Protein AF-A0A7H0Y2W4-F1 (afdb_monomer_lite)

Foldseek 3Di:
DDDDDPVNVVVVVVVLVVLVVVLVVLVVVVVVVPDQDECPPPSNVSNVVSCVSCVVVPHDDPPPPDHHDDPDD

Organism: NCBI:txid59893

Sequence (73 aa):
MAKKSDFEKGYLEGQLDSAESELYMLWRIKEQLGKELHEDDAIIVRIRETEDFLRKNGRDVDALDYDIVYDED

pLDDT: mean 83.91, std 14.74, range [46.25, 96.56]

Structure (mmCIF, N/CA/C/O backbone):
data_AF-A0A7H0Y2W4-F1
#
_entry.id   AF-A0A7H0Y2W4-F1
#
loop_
_atom_site.group_PDB
_atom_site.id
_atom_site.type_symbol
_atom_site.label_atom_id
_atom_site.label_alt_id
_atom_site.label_comp_id
_atom_site.label_asym_id
_atom_site.label_entity_id
_atom_site.label_seq_id
_atom_site.pdbx_PDB_ins_code
_atom_site.Cartn_x
_atom_site.Cartn_y
_atom_site.Cartn_z
_atom_site.occupancy
_atom_site.B_iso_or_equiv
_atom_site.auth_seq_id
_atom_site.auth_comp_id
_atom_site.auth_asym_id
_atom_site.auth_atom_id
_atom_site.pdbx_PDB_model_num
ATOM 1 N N . MET A 1 1 ? -25.819 -5.684 13.894 1.00 46.25 1 MET A N 1
ATOM 2 C CA . MET A 1 1 ? -24.490 -5.126 13.565 1.00 46.25 1 MET A CA 1
ATOM 3 C C . MET A 1 1 ? -23.617 -5.262 14.800 1.00 46.25 1 MET A C 1
ATOM 5 O O . MET A 1 1 ? -23.966 -4.692 15.827 1.00 46.25 1 MET A O 1
ATOM 9 N N . ALA A 1 2 ? -22.575 -6.094 14.756 1.00 5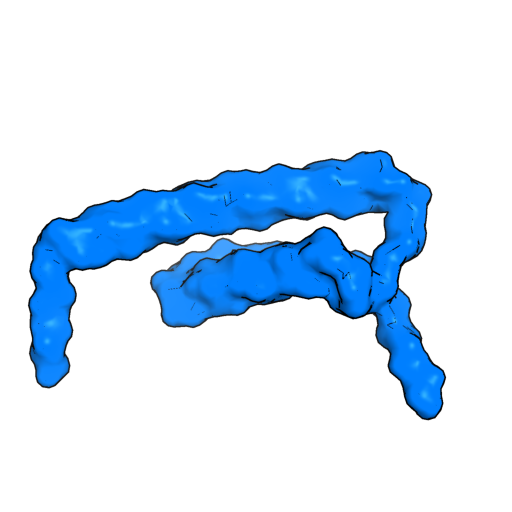1.44 2 ALA A N 1
ATOM 10 C CA . ALA A 1 2 ? -21.665 -6.254 15.889 1.00 51.44 2 ALA A CA 1
ATOM 11 C C . ALA A 1 2 ? -20.804 -4.989 16.023 1.00 51.44 2 ALA A C 1
ATOM 13 O O . ALA A 1 2 ? -20.219 -4.522 15.046 1.00 51.44 2 ALA A O 1
ATOM 14 N N . LYS A 1 3 ? -20.777 -4.399 17.218 1.00 61.53 3 LYS A N 1
ATOM 15 C CA . LYS A 1 3 ? -19.940 -3.239 17.527 1.00 61.53 3 LYS A CA 1
ATOM 16 C C . LYS A 1 3 ? -18.499 -3.750 17.631 1.00 61.53 3 LYS A C 1
ATOM 18 O O . LYS A 1 3 ? -18.225 -4.521 18.545 1.00 61.53 3 LYS A O 1
ATOM 23 N N . LYS A 1 4 ? -17.617 -3.367 16.696 1.00 70.31 4 LYS A N 1
ATOM 24 C CA . LYS A 1 4 ? -16.177 -3.678 16.786 1.00 70.31 4 LYS A CA 1
ATOM 25 C C . LYS A 1 4 ? -15.661 -3.239 18.157 1.00 70.31 4 LYS A C 1
ATOM 27 O O . LYS A 1 4 ? -15.962 -2.120 18.593 1.00 70.31 4 LYS A O 1
ATOM 32 N N . SER A 1 5 ? -14.937 -4.123 18.828 1.00 81.88 5 SER A N 1
ATOM 33 C CA . SER A 1 5 ? -14.268 -3.826 20.092 1.00 81.88 5 SER A CA 1
ATOM 34 C C . SER A 1 5 ? -13.253 -2.696 19.900 1.00 81.88 5 SER A C 1
ATOM 36 O O . SER A 1 5 ? -12.740 -2.483 18.801 1.00 81.88 5 SER A O 1
ATOM 38 N N . ASP A 1 6 ? -12.949 -1.948 20.959 1.00 80.81 6 ASP A N 1
ATOM 39 C CA . ASP A 1 6 ? -11.984 -0.844 20.863 1.00 80.81 6 ASP A CA 1
ATOM 40 C C . ASP A 1 6 ? -10.568 -1.341 20.517 1.00 80.81 6 ASP A C 1
ATOM 42 O O . ASP A 1 6 ? -9.816 -0.634 19.851 1.00 80.81 6 ASP A O 1
ATOM 46 N N . PHE A 1 7 ? -10.250 -2.596 20.857 1.00 81.12 7 PHE A N 1
ATOM 47 C CA . PHE A 1 7 ? -9.036 -3.275 20.405 1.00 81.12 7 PHE A CA 1
ATOM 48 C C . PHE A 1 7 ? -9.006 -3.456 18.881 1.00 81.12 7 PHE A C 1
ATOM 50 O O . PHE A 1 7 ? -8.024 -3.099 18.240 1.00 81.12 7 PHE A O 1
ATOM 57 N N . GLU A 1 8 ? -10.090 -3.958 18.281 1.00 85.00 8 GLU A N 1
ATOM 58 C CA . GLU A 1 8 ? -10.179 -4.144 16.825 1.00 85.00 8 GLU A CA 1
ATOM 59 C C . GLU A 1 8 ? -10.121 -2.817 16.068 1.00 85.00 8 GLU A C 1
ATOM 61 O O . GLU A 1 8 ? -9.594 -2.768 14.959 1.00 85.00 8 GLU A O 1
ATOM 66 N N . LYS A 1 9 ? -10.647 -1.737 16.658 1.00 83.50 9 LYS A N 1
ATOM 67 C CA . LYS A 1 9 ? -10.514 -0.394 16.083 1.00 83.50 9 LYS A CA 1
ATOM 68 C C . LYS A 1 9 ? -9.066 0.079 16.111 1.00 83.50 9 LYS A C 1
ATOM 70 O O . LYS A 1 9 ? -8.576 0.521 15.083 1.00 83.50 9 LYS A O 1
ATOM 75 N N . GLY A 1 10 ? -8.386 -0.042 17.254 1.00 87.19 10 GLY A N 1
ATOM 76 C CA . GLY A 1 10 ? -6.980 0.352 17.370 1.00 87.19 10 GLY A CA 1
ATOM 77 C C . GLY A 1 10 ? -6.063 -0.471 16.464 1.00 87.19 10 GLY A C 1
ATOM 78 O O . GLY A 1 10 ? -5.151 0.072 15.851 1.00 87.19 10 GLY A O 1
ATOM 79 N N . TYR A 1 11 ? -6.338 -1.769 16.327 1.00 91.44 11 TYR A N 1
ATOM 80 C CA . TYR A 1 11 ? -5.609 -2.636 15.406 1.00 91.44 11 TYR A CA 1
ATOM 81 C C . TYR A 1 11 ? -5.817 -2.226 13.945 1.00 91.44 11 TYR A C 1
ATOM 83 O O . TYR A 1 11 ? -4.844 -2.121 13.204 1.00 91.44 11 TYR A O 1
ATOM 91 N N . LEU A 1 12 ? -7.066 -1.957 13.545 1.00 92.62 12 LEU A N 1
ATOM 92 C CA . LEU A 1 12 ? -7.367 -1.482 12.196 1.00 92.62 12 LEU A CA 1
ATOM 93 C C . LEU A 1 12 ? -6.677 -0.146 11.909 1.00 92.62 12 LEU A C 1
ATOM 95 O O . LEU A 1 12 ? -6.084 -0.008 10.849 1.00 92.62 12 LEU A O 1
ATOM 99 N N . GLU A 1 13 ? -6.697 0.797 12.851 1.00 94.12 13 GLU A N 1
ATOM 100 C CA . GLU A 1 13 ? -6.033 2.093 12.672 1.00 94.12 13 GLU A CA 1
ATOM 101 C C . GLU A 1 13 ? -4.532 1.922 12.410 1.00 94.12 13 GLU A C 1
ATOM 103 O O . GLU A 1 13 ? -4.014 2.454 11.435 1.00 94.12 13 GLU A O 1
ATOM 108 N N . GLY A 1 14 ? -3.852 1.069 13.185 1.00 95.38 14 GLY A N 1
ATOM 109 C CA . GLY A 1 14 ? -2.436 0.777 12.948 1.00 95.38 14 GLY A CA 1
ATOM 110 C C . GLY A 1 14 ? -2.161 0.121 11.587 1.00 95.38 14 GLY A C 1
ATOM 111 O O . GLY A 1 14 ? -1.111 0.356 10.990 1.00 95.38 14 GLY A O 1
ATOM 112 N N . GLN A 1 15 ? -3.096 -0.681 11.067 1.00 96.19 15 GLN A N 1
ATOM 113 C CA . GLN A 1 15 ? -2.991 -1.226 9.710 1.00 96.19 15 GLN A CA 1
ATOM 114 C C . GLN A 1 15 ? -3.169 -0.145 8.640 1.00 96.19 15 GLN A C 1
ATOM 116 O O . GLN A 1 15 ? -2.473 -0.191 7.628 1.00 96.19 15 GLN A O 1
ATOM 121 N N . LEU A 1 16 ? -4.072 0.816 8.854 1.00 95.81 16 LEU A N 1
ATOM 122 C CA . LEU A 1 16 ? -4.277 1.939 7.938 1.00 95.81 16 LEU A CA 1
ATOM 123 C C . LEU A 1 16 ? -3.042 2.841 7.896 1.00 95.81 16 LEU A C 1
ATOM 125 O O . LEU A 1 16 ? -2.532 3.094 6.810 1.00 95.81 16 LEU A O 1
ATOM 129 N N . ASP A 1 17 ? -2.489 3.214 9.051 1.00 95.25 17 ASP A N 1
ATOM 130 C CA . ASP A 1 17 ? -1.276 4.041 9.136 1.00 95.25 17 ASP A CA 1
ATOM 131 C C . ASP A 1 17 ? -0.072 3.362 8.451 1.00 95.25 17 ASP A C 1
ATOM 133 O O . ASP A 1 17 ? 0.727 3.991 7.745 1.00 95.25 17 ASP A O 1
ATOM 137 N N . SER A 1 18 ? 0.053 2.041 8.628 1.00 96.56 18 SER A N 1
ATOM 138 C CA . SER A 1 18 ? 1.084 1.250 7.954 1.00 96.56 18 SER A CA 1
ATOM 139 C C . SER A 1 18 ? 0.872 1.206 6.440 1.00 96.56 18 SER A C 1
ATOM 141 O O . SER A 1 18 ? 1.849 1.281 5.698 1.00 96.56 18 SER A O 1
ATOM 143 N N . ALA A 1 19 ? -0.373 1.075 5.978 1.00 96.56 19 ALA A N 1
ATOM 144 C CA . ALA A 1 19 ? -0.700 1.035 4.556 1.00 96.56 19 ALA A CA 1
ATOM 145 C C . ALA A 1 19 ? -0.488 2.399 3.879 1.00 96.56 19 ALA A C 1
ATOM 147 O O . ALA A 1 19 ? 0.022 2.443 2.764 1.00 96.56 19 ALA A O 1
ATOM 148 N N . GLU A 1 20 ? -0.792 3.512 4.550 1.00 94.56 20 GLU A N 1
ATOM 149 C CA . GLU A 1 20 ? -0.483 4.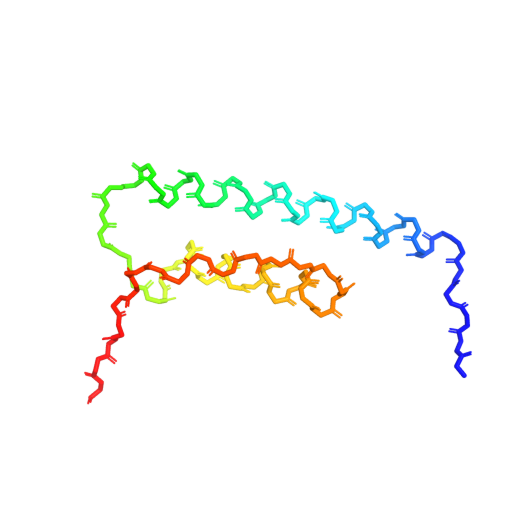865 4.058 1.00 94.56 20 GLU A CA 1
ATOM 150 C C . GLU A 1 20 ? 1.030 5.066 3.893 1.00 94.56 20 GLU A C 1
ATOM 152 O O . GLU A 1 20 ? 1.498 5.562 2.865 1.00 94.56 20 GLU A O 1
ATOM 157 N N . SER A 1 21 ? 1.812 4.613 4.878 1.00 95.19 21 SER A N 1
ATOM 158 C CA . SER A 1 21 ? 3.278 4.667 4.828 1.00 95.19 21 SER A CA 1
ATOM 159 C C . SER A 1 21 ? 3.854 3.791 3.711 1.00 95.19 21 SER A C 1
ATOM 161 O O . SER A 1 21 ? 4.788 4.198 3.016 1.00 95.19 21 SER A O 1
ATOM 163 N N . GLU A 1 22 ? 3.299 2.591 3.522 1.00 95.94 22 GLU A N 1
ATOM 164 C CA . GLU A 1 22 ? 3.668 1.695 2.425 1.00 95.94 22 GLU A CA 1
ATOM 165 C C . GLU A 1 22 ? 3.358 2.335 1.069 1.00 95.94 22 GLU A C 1
ATOM 167 O O . GLU A 1 22 ? 4.243 2.410 0.217 1.00 95.94 22 GLU A O 1
ATOM 172 N N . LEU A 1 23 ? 2.139 2.852 0.890 1.00 94.50 23 LEU A N 1
ATOM 173 C CA . LEU A 1 23 ? 1.705 3.494 -0.346 1.00 94.50 23 LEU A CA 1
ATOM 174 C C . LEU A 1 23 ? 2.626 4.661 -0.716 1.00 94.50 23 LEU A C 1
ATOM 176 O O . LEU A 1 23 ? 3.090 4.740 -1.854 1.00 94.50 23 LEU A O 1
ATOM 180 N N . TYR A 1 24 ? 2.964 5.516 0.253 1.00 92.75 24 TYR A N 1
ATOM 181 C CA . TYR A 1 24 ? 3.925 6.602 0.057 1.00 92.75 24 TYR A CA 1
ATOM 182 C C . TYR A 1 24 ? 5.274 6.089 -0.469 1.00 92.75 24 TYR A C 1
ATOM 184 O O . TYR A 1 24 ? 5.804 6.606 -1.454 1.00 92.75 24 TYR A O 1
ATOM 192 N N . MET A 1 25 ? 5.832 5.048 0.152 1.00 94.94 25 MET A N 1
ATOM 193 C CA . MET A 1 25 ? 7.119 4.485 -0.262 1.00 94.94 25 MET A CA 1
ATOM 194 C C . MET A 1 25 ? 7.057 3.851 -1.653 1.00 94.94 25 MET A C 1
ATOM 196 O O . MET A 1 25 ? 7.981 4.040 -2.444 1.00 94.94 25 MET A O 1
ATOM 200 N N . LEU A 1 26 ? 5.980 3.132 -1.972 1.00 94.12 26 LEU A N 1
ATOM 201 C CA . LEU A 1 26 ? 5.784 2.523 -3.287 1.00 94.12 26 LEU A CA 1
ATOM 202 C C . LEU A 1 26 ? 5.731 3.584 -4.390 1.00 94.12 26 LEU A C 1
ATOM 204 O O . LEU A 1 26 ? 6.398 3.426 -5.413 1.00 94.12 26 LEU A O 1
ATOM 208 N N . TRP A 1 27 ? 5.029 4.695 -4.156 1.00 90.88 27 TRP A N 1
ATOM 209 C CA . TRP A 1 27 ? 5.015 5.832 -5.077 1.00 90.88 27 TRP A CA 1
ATOM 210 C C . TRP A 1 27 ? 6.407 6.427 -5.281 1.00 90.88 27 TRP A C 1
ATOM 212 O O . TRP A 1 27 ? 6.832 6.626 -6.418 1.00 90.88 27 TRP A O 1
ATOM 222 N N . ARG A 1 28 ? 7.173 6.624 -4.202 1.00 91.75 28 ARG A N 1
ATOM 223 C CA . ARG A 1 28 ? 8.560 7.110 -4.294 1.00 91.75 28 ARG A CA 1
ATOM 224 C C . ARG A 1 28 ? 9.459 6.164 -5.087 1.00 91.75 28 ARG A C 1
ATOM 226 O O . ARG A 1 28 ? 10.300 6.632 -5.849 1.00 91.75 28 ARG A O 1
ATOM 233 N N . ILE A 1 29 ? 9.282 4.852 -4.937 1.00 91.69 29 ILE A N 1
ATOM 234 C CA . ILE A 1 29 ? 10.023 3.857 -5.722 1.00 91.69 29 ILE A CA 1
ATOM 235 C C . ILE A 1 29 ? 9.611 3.933 -7.196 1.00 91.69 29 ILE A C 1
ATOM 237 O O . ILE A 1 29 ? 10.492 3.976 -8.052 1.00 91.69 29 ILE A O 1
ATOM 241 N N . LYS A 1 30 ? 8.306 4.009 -7.505 1.00 89.38 30 LYS A N 1
ATOM 242 C CA . LYS A 1 30 ? 7.801 4.191 -8.878 1.00 89.38 30 LYS A CA 1
ATOM 243 C C . LYS A 1 30 ? 8.436 5.419 -9.541 1.00 89.38 30 LYS A C 1
ATOM 245 O O . LYS A 1 30 ? 8.978 5.292 -10.635 1.00 89.38 30 LYS A O 1
ATOM 250 N N . GLU A 1 31 ? 8.447 6.568 -8.863 1.00 88.56 31 GLU A N 1
ATOM 251 C CA . GLU A 1 31 ? 9.088 7.799 -9.356 1.00 88.56 31 GLU A CA 1
ATOM 252 C C . GLU A 1 31 ? 10.595 7.620 -9.611 1.00 88.56 31 GLU A C 1
ATOM 254 O O . GLU A 1 31 ? 11.134 8.136 -10.589 1.00 88.56 31 GLU A O 1
ATOM 259 N N . GLN A 1 32 ? 11.292 6.886 -8.738 1.00 91.56 32 GLN A N 1
ATOM 260 C CA . GLN A 1 32 ? 12.741 6.675 -8.828 1.00 91.56 32 GLN A CA 1
ATOM 261 C C . GLN A 1 32 ? 13.160 5.660 -9.895 1.00 91.56 32 GLN A C 1
ATOM 263 O O . GLN A 1 32 ? 14.296 5.725 -10.364 1.00 91.56 32 GLN A O 1
ATOM 268 N N . LEU A 1 33 ? 12.283 4.726 -10.274 1.00 90.12 33 LEU A N 1
ATOM 269 C CA . LEU A 1 33 ? 12.588 3.712 -11.285 1.00 90.12 33 LEU A CA 1
ATOM 270 C C . LEU A 1 33 ? 12.865 4.330 -12.661 1.00 90.12 33 LEU A C 1
ATOM 272 O O . LEU A 1 33 ? 13.633 3.752 -13.429 1.00 90.12 33 LEU A O 1
ATOM 276 N N . GLY A 1 34 ? 12.272 5.492 -12.962 1.00 83.69 34 GLY A N 1
ATOM 277 C CA . GLY A 1 34 ? 12.565 6.261 -14.176 1.00 83.69 34 GLY A CA 1
ATOM 278 C C . GLY A 1 34 ? 12.317 5.497 -15.480 1.00 83.69 34 GLY A C 1
ATOM 279 O O . GLY A 1 34 ? 12.928 5.814 -16.499 1.00 83.69 34 GLY A O 1
ATOM 280 N N . LYS A 1 35 ? 11.461 4.474 -15.439 1.00 84.25 35 LYS A N 1
ATOM 281 C CA . LYS A 1 35 ? 11.052 3.662 -16.583 1.00 84.25 35 LYS A CA 1
ATOM 282 C C . LYS A 1 35 ? 9.535 3.586 -16.647 1.00 84.25 35 LYS A C 1
ATOM 284 O O . LYS A 1 35 ? 8.857 3.760 -15.636 1.00 84.25 35 LYS A O 1
ATOM 289 N N . GLU A 1 36 ? 9.044 3.271 -17.832 1.00 85.94 36 GLU A N 1
ATOM 290 C CA . GLU A 1 36 ? 7.655 2.896 -18.044 1.00 85.94 36 GLU A CA 1
ATOM 291 C C . GLU A 1 36 ? 7.348 1.592 -17.292 1.00 85.94 36 GLU A C 1
ATOM 293 O O . GLU A 1 36 ? 8.200 0.697 -17.193 1.00 85.94 36 GLU A O 1
ATOM 298 N N . LEU A 1 37 ? 6.162 1.535 -16.691 1.00 87.75 37 LEU A N 1
ATOM 299 C CA . LEU A 1 37 ? 5.682 0.401 -15.909 1.00 87.75 37 LEU A CA 1
ATOM 300 C C . LEU A 1 37 ? 4.381 -0.103 -16.524 1.00 87.75 37 LEU A C 1
ATOM 302 O O . LEU A 1 37 ? 3.516 0.694 -16.890 1.00 87.75 37 LEU A O 1
ATOM 306 N N . HIS A 1 38 ? 4.246 -1.422 -16.592 1.00 89.06 38 HIS A N 1
ATOM 307 C CA . HIS A 1 38 ? 3.024 -2.079 -17.047 1.00 89.06 38 HIS A CA 1
ATOM 308 C C . HIS A 1 38 ? 2.082 -2.314 -15.868 1.00 89.06 38 HIS A C 1
ATOM 310 O O . HIS A 1 38 ? 2.512 -2.366 -14.714 1.00 89.06 38 HIS A O 1
ATOM 316 N N . GLU A 1 39 ? 0.789 -2.478 -16.136 1.00 86.06 39 GLU A N 1
ATOM 317 C CA . GLU A 1 39 ? -0.195 -2.673 -15.066 1.00 86.06 39 GLU A CA 1
ATOM 318 C C . GLU A 1 39 ? 0.039 -3.936 -14.225 1.00 86.06 39 GLU A C 1
ATOM 320 O O . GLU A 1 39 ? -0.257 -3.942 -13.026 1.0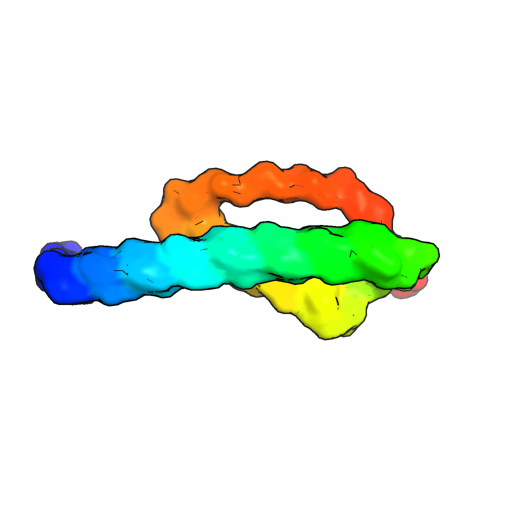0 86.06 39 GLU A O 1
ATOM 325 N N . ASP A 1 40 ? 0.634 -4.955 -14.844 1.00 90.69 40 ASP A N 1
ATOM 326 C CA . ASP A 1 40 ? 0.983 -6.234 -14.229 1.00 90.69 40 ASP A CA 1
ATOM 327 C C . ASP A 1 40 ? 2.334 -6.206 -13.501 1.00 90.69 40 ASP A C 1
ATOM 329 O O . ASP A 1 40 ? 2.703 -7.172 -12.823 1.00 90.69 40 ASP A O 1
ATOM 333 N N . ASP A 1 41 ? 3.088 -5.102 -13.594 1.00 91.69 41 ASP A N 1
ATOM 334 C CA . ASP A 1 41 ? 4.307 -4.958 -12.811 1.00 91.69 41 ASP A CA 1
ATOM 335 C C . ASP A 1 41 ? 3.958 -5.019 -11.321 1.00 91.69 41 ASP A C 1
ATOM 337 O O . ASP A 1 41 ? 3.092 -4.298 -10.822 1.00 91.69 41 ASP A O 1
ATOM 341 N N . ALA A 1 42 ? 4.696 -5.843 -10.574 1.00 94.62 42 ALA A N 1
ATOM 342 C CA . ALA A 1 42 ? 4.408 -6.120 -9.166 1.00 94.62 42 ALA A CA 1
ATOM 343 C C . ALA A 1 42 ? 4.273 -4.850 -8.302 1.00 94.62 42 ALA A C 1
ATOM 345 O O . ALA A 1 42 ? 3.491 -4.822 -7.354 1.00 94.62 42 ALA A O 1
ATOM 346 N N . ILE A 1 43 ? 5.016 -3.789 -8.634 1.00 93.06 43 ILE A N 1
ATOM 347 C CA . ILE A 1 43 ? 4.913 -2.497 -7.948 1.00 93.06 43 ILE A CA 1
ATOM 348 C C . ILE A 1 43 ? 3.568 -1.805 -8.209 1.00 93.06 43 ILE A C 1
ATOM 350 O O . ILE A 1 43 ? 2.982 -1.265 -7.275 1.00 93.06 43 ILE A O 1
ATOM 354 N N . ILE A 1 44 ? 3.055 -1.856 -9.442 1.00 93.50 44 ILE A N 1
ATOM 355 C CA . ILE A 1 44 ? 1.766 -1.269 -9.820 1.00 93.50 44 ILE A CA 1
ATOM 356 C C . ILE A 1 44 ? 0.627 -2.057 -9.184 1.00 93.50 44 ILE A C 1
ATOM 358 O O . ILE A 1 44 ? -0.248 -1.461 -8.552 1.00 93.50 44 ILE A O 1
ATOM 362 N N . VAL A 1 45 ? 0.684 -3.390 -9.253 1.00 94.69 45 VAL A N 1
ATOM 363 C CA . VAL A 1 45 ? -0.271 -4.271 -8.565 1.00 94.69 45 VAL A CA 1
ATOM 364 C C . VAL A 1 45 ? -0.316 -3.942 -7.072 1.00 94.69 45 VAL A C 1
ATOM 366 O O . VAL A 1 45 ? -1.394 -3.726 -6.518 1.00 94.69 45 VAL A O 1
ATOM 369 N N . ARG A 1 46 ? 0.846 -3.811 -6.418 1.00 96.06 46 ARG A N 1
ATOM 370 C CA . ARG A 1 46 ? 0.909 -3.529 -4.979 1.00 96.06 46 ARG A CA 1
ATOM 371 C C . ARG A 1 46 ? 0.382 -2.140 -4.609 1.00 96.06 46 ARG A C 1
ATOM 373 O O . ARG A 1 46 ? -0.296 -2.010 -3.588 1.00 96.06 46 ARG A O 1
ATOM 380 N N . ILE A 1 47 ? 0.659 -1.117 -5.422 1.00 94.25 47 ILE A N 1
ATOM 381 C CA . ILE A 1 47 ? 0.080 0.227 -5.253 1.00 94.25 47 ILE A CA 1
ATOM 382 C C . ILE A 1 47 ? -1.448 0.135 -5.297 1.00 94.25 47 ILE A C 1
ATOM 384 O O . ILE A 1 47 ? -2.105 0.559 -4.347 1.00 94.25 47 ILE A O 1
ATOM 388 N N . ARG A 1 48 ? -2.007 -0.506 -6.334 1.00 93.44 48 ARG A N 1
ATOM 389 C CA . ARG A 1 48 ? -3.460 -0.673 -6.508 1.00 93.44 48 ARG A CA 1
ATOM 390 C C . ARG A 1 48 ? -4.097 -1.398 -5.327 1.00 93.44 48 ARG A C 1
ATOM 392 O O . ARG A 1 48 ? -5.097 -0.927 -4.800 1.00 93.44 48 ARG A O 1
ATOM 399 N N . GLU A 1 49 ? -3.514 -2.508 -4.875 1.00 95.31 49 GLU A N 1
ATOM 400 C CA . GLU A 1 49 ? -4.012 -3.253 -3.710 1.00 95.31 49 GLU A CA 1
ATOM 401 C C . GLU A 1 49 ? -4.030 -2.411 -2.428 1.00 95.31 49 GLU A C 1
ATOM 403 O O . GLU A 1 49 ? -4.970 -2.500 -1.632 1.00 95.31 49 GLU A O 1
ATOM 408 N N . THR A 1 50 ? -2.987 -1.607 -2.221 1.00 95.69 50 THR A N 1
ATOM 409 C CA . THR A 1 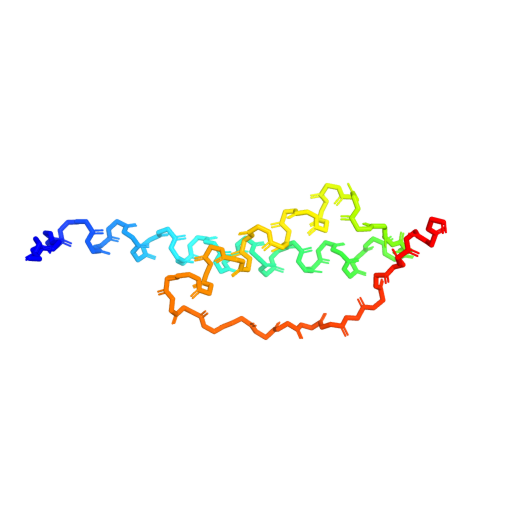50 ? -2.839 -0.774 -1.023 1.00 95.69 50 THR A CA 1
ATOM 410 C C . THR A 1 50 ? -3.829 0.391 -1.048 1.00 95.69 50 THR A C 1
ATOM 412 O O . THR A 1 50 ? -4.503 0.640 -0.048 1.00 95.69 50 THR A O 1
ATOM 415 N N . GLU A 1 51 ? -4.002 1.045 -2.200 1.00 94.62 51 GLU A N 1
ATOM 416 C CA . GLU A 1 51 ? -5.051 2.050 -2.404 1.00 94.62 51 GLU A CA 1
ATOM 417 C C . GLU A 1 51 ? -6.446 1.467 -2.175 1.00 94.62 51 GLU A C 1
ATOM 419 O O . GLU A 1 51 ? -7.259 2.051 -1.461 1.00 94.62 51 GLU A O 1
ATOM 424 N N . ASP A 1 52 ? -6.721 0.287 -2.730 1.00 94.38 52 ASP A N 1
ATOM 425 C CA . ASP A 1 52 ? -7.988 -0.417 -2.561 1.00 94.38 52 ASP A CA 1
ATOM 426 C C . ASP A 1 52 ? -8.291 -0.701 -1.091 1.00 94.38 52 ASP A C 1
ATOM 428 O O . ASP A 1 52 ? -9.423 -0.513 -0.636 1.00 94.38 52 ASP A O 1
ATOM 432 N N . PHE A 1 53 ? -7.292 -1.176 -0.345 1.00 95.44 53 PHE A N 1
ATOM 433 C CA . PHE A 1 53 ? -7.423 -1.429 1.085 1.00 95.44 53 PHE A CA 1
ATOM 434 C C . PHE A 1 53 ? -7.762 -0.142 1.847 1.00 95.44 53 PHE A C 1
ATOM 436 O O . PHE A 1 53 ? -8.681 -0.147 2.671 1.00 95.44 53 PHE A O 1
ATOM 443 N N . LEU A 1 54 ? -7.079 0.960 1.540 1.00 94.88 54 LEU A N 1
ATOM 444 C CA . LEU A 1 54 ? -7.305 2.264 2.163 1.00 94.88 54 LEU A CA 1
ATOM 445 C C . LEU A 1 54 ? -8.706 2.814 1.837 1.00 94.88 54 LEU A C 1
ATOM 447 O O . LEU A 1 54 ? -9.472 3.112 2.760 1.00 94.88 54 LEU A O 1
ATOM 451 N N . ARG A 1 55 ? -9.112 2.820 0.558 1.00 92.94 55 ARG A N 1
ATOM 452 C CA . ARG A 1 55 ? -10.452 3.262 0.117 1.00 92.94 55 ARG A CA 1
ATOM 453 C C . ARG A 1 55 ? -11.569 2.444 0.757 1.00 92.94 55 ARG A C 1
ATOM 455 O O . ARG A 1 55 ? -12.541 3.006 1.263 1.00 92.94 55 ARG A O 1
ATOM 462 N N . LYS A 1 56 ? -11.428 1.111 0.801 1.00 94.69 56 LYS A N 1
ATOM 463 C CA . LYS A 1 56 ? -12.413 0.203 1.429 1.00 94.69 56 LYS A CA 1
ATOM 464 C C . LYS A 1 56 ? -12.611 0.481 2.921 1.00 94.69 56 LYS A C 1
ATOM 466 O O . LYS A 1 56 ? -13.666 0.150 3.460 1.00 94.69 56 LYS A O 1
ATOM 471 N N . ASN A 1 57 ? -11.627 1.090 3.579 1.00 94.00 57 ASN A N 1
ATOM 472 C CA . ASN A 1 57 ? -11.685 1.460 4.990 1.00 94.00 57 ASN A CA 1
ATOM 473 C C . ASN A 1 57 ? -11.914 2.966 5.220 1.00 94.00 57 ASN A C 1
ATOM 475 O O . ASN A 1 57 ? -11.833 3.425 6.357 1.00 94.00 57 ASN A O 1
ATOM 479 N N . GLY A 1 58 ? -12.269 3.723 4.175 1.00 91.25 58 GLY A N 1
ATOM 480 C CA . GLY A 1 58 ? -12.662 5.129 4.284 1.00 91.25 58 GLY A CA 1
ATOM 481 C C . GLY A 1 58 ? -11.498 6.117 4.367 1.00 91.25 58 GLY A C 1
ATOM 482 O O . GLY A 1 58 ? -11.714 7.253 4.786 1.00 91.25 58 GLY A O 1
ATOM 483 N N . ARG A 1 59 ? -10.283 5.703 3.991 1.00 89.62 59 ARG A N 1
ATOM 484 C CA . ARG A 1 59 ? -9.161 6.618 3.763 1.00 89.62 59 ARG A CA 1
ATOM 485 C C . ARG A 1 59 ? -9.206 7.121 2.326 1.00 89.62 59 ARG A C 1
ATOM 487 O O . ARG A 1 59 ? -9.423 6.337 1.401 1.00 89.62 59 ARG A O 1
ATOM 494 N N . ASP A 1 60 ? -9.029 8.426 2.168 1.00 83.06 60 ASP A N 1
ATOM 495 C CA . ASP A 1 60 ? -8.935 9.046 0.855 1.00 83.06 60 ASP A CA 1
ATOM 496 C C . ASP A 1 60 ? -7.494 8.929 0.363 1.00 83.06 60 ASP A C 1
ATOM 498 O O . ASP A 1 60 ? -6.554 9.281 1.075 1.00 83.06 60 ASP A O 1
ATOM 502 N N . VAL A 1 61 ? -7.331 8.372 -0.828 1.00 79.00 61 VAL A N 1
ATOM 503 C CA . VAL A 1 61 ? -6.034 8.219 -1.479 1.00 79.00 61 VAL A CA 1
ATOM 504 C C . VAL A 1 61 ? -6.162 8.880 -2.832 1.00 79.00 61 VAL A C 1
ATOM 506 O O . VAL A 1 61 ? -6.891 8.385 -3.701 1.00 79.00 61 VAL A O 1
ATOM 509 N N . ASP A 1 62 ? -5.472 10.010 -2.979 1.00 67.56 62 ASP A N 1
ATOM 510 C CA . ASP A 1 62 ? -5.356 10.711 -4.248 1.00 67.56 62 ASP A CA 1
ATOM 511 C C . ASP A 1 62 ? -4.761 9.732 -5.259 1.00 67.56 62 ASP A C 1
ATOM 513 O O . ASP A 1 62 ? -3.571 9.410 -5.217 1.00 67.56 62 ASP A O 1
ATOM 517 N N . ALA A 1 63 ? -5.614 9.219 -6.148 1.00 56.97 63 ALA A N 1
ATOM 518 C CA . ALA A 1 63 ? -5.167 8.490 -7.317 1.00 56.97 63 ALA A CA 1
ATOM 519 C C . ALA A 1 63 ? -4.387 9.492 -8.167 1.00 56.97 63 ALA A C 1
ATOM 521 O O . ALA A 1 63 ? -4.971 10.290 -8.902 1.00 56.97 63 ALA A O 1
ATOM 522 N N . LEU A 1 64 ? -3.063 9.496 -8.047 1.00 56.66 64 LEU A N 1
ATOM 523 C CA . LEU A 1 64 ? -2.217 10.137 -9.040 1.00 56.66 64 LEU A CA 1
ATOM 524 C C . LEU A 1 64 ? -2.223 9.226 -10.275 1.00 56.66 64 LEU A C 1
ATOM 526 O O . LEU A 1 64 ? -1.290 8.464 -10.516 1.00 56.66 64 LEU A O 1
ATOM 530 N N . ASP A 1 65 ? -3.334 9.280 -11.012 1.00 55.12 65 ASP A N 1
ATOM 531 C CA . ASP A 1 65 ? -3.558 8.634 -12.305 1.00 55.12 65 ASP A CA 1
ATOM 532 C C . ASP A 1 65 ? -2.535 9.175 -13.308 1.00 55.12 65 ASP A C 1
ATOM 534 O O . ASP A 1 65 ? -2.778 10.188 -13.957 1.00 55.12 65 ASP A O 1
ATOM 538 N N . TYR A 1 66 ? -1.362 8.546 -13.410 1.00 56.12 66 TYR A N 1
ATOM 539 C CA . TYR A 1 66 ? -0.368 8.913 -14.419 1.00 56.12 66 TYR A CA 1
ATOM 540 C C . TYR A 1 66 ? 0.420 7.700 -14.943 1.00 56.12 66 TYR A C 1
ATOM 542 O O . TYR A 1 66 ? 1.006 6.924 -14.169 1.00 56.12 66 TYR 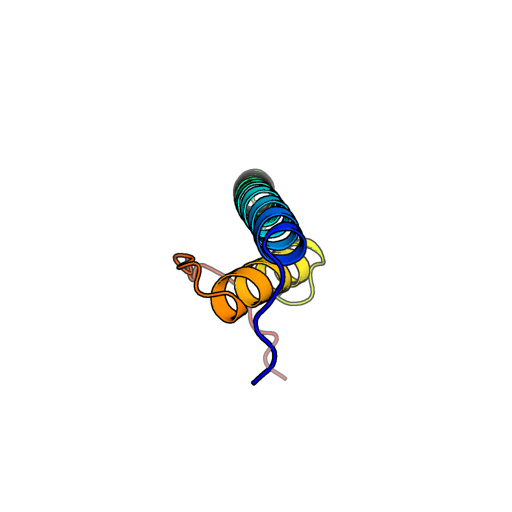A O 1
ATOM 550 N N . ASP A 1 67 ? 0.406 7.616 -16.280 1.00 54.94 67 ASP A N 1
ATOM 551 C CA . ASP A 1 67 ? 1.202 6.814 -17.219 1.00 54.94 67 ASP A CA 1
ATOM 552 C C . ASP A 1 67 ? 1.320 5.317 -16.905 1.00 54.94 67 ASP A C 1
ATOM 554 O O . ASP A 1 67 ? 2.415 4.785 -16.730 1.00 54.94 67 ASP A O 1
ATOM 558 N N . ILE A 1 68 ? 0.181 4.623 -16.833 1.00 57.22 68 ILE A N 1
ATOM 559 C CA . ILE A 1 68 ? 0.149 3.160 -16.952 1.00 57.22 68 ILE A CA 1
ATOM 560 C C . ILE A 1 68 ? -0.193 2.831 -18.405 1.00 57.22 68 ILE A C 1
ATOM 562 O O . ILE A 1 68 ? -1.212 3.294 -18.920 1.00 57.22 68 ILE A O 1
ATOM 566 N N . VAL A 1 69 ? 0.663 2.051 -19.063 1.00 62.12 69 VAL A N 1
ATOM 567 C CA . VAL A 1 69 ? 0.364 1.504 -20.390 1.00 62.12 69 VAL A CA 1
ATOM 568 C C . VAL A 1 69 ? -0.612 0.355 -20.216 1.00 62.12 69 VAL A C 1
ATOM 570 O O . VAL A 1 69 ? -0.324 -0.599 -19.491 1.00 62.12 69 VAL A O 1
ATOM 573 N N . TYR A 1 70 ? -1.763 0.467 -20.871 1.00 58.53 70 TYR A N 1
ATOM 574 C CA . TYR A 1 70 ? -2.678 -0.650 -21.041 1.00 58.53 70 TYR A CA 1
ATOM 575 C C . TYR A 1 70 ? -2.148 -1.514 -22.177 1.00 58.53 70 TYR A C 1
ATOM 577 O O . TYR A 1 70 ? -1.900 -0.998 -23.271 1.00 58.53 70 TY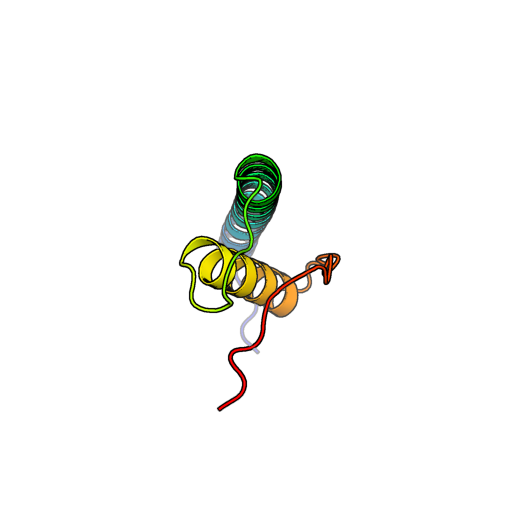R A O 1
ATOM 585 N N . ASP A 1 71 ? -1.979 -2.808 -21.926 1.00 57.91 71 ASP A N 1
ATOM 586 C CA . ASP A 1 71 ? -1.765 -3.747 -23.017 1.00 57.91 71 ASP A CA 1
ATOM 587 C C . ASP A 1 71 ? -3.094 -3.828 -23.793 1.00 57.91 71 ASP A C 1
ATOM 589 O O . ASP A 1 71 ? -4.103 -4.326 -23.296 1.00 57.91 71 ASP A O 1
ATOM 593 N N . GLU A 1 72 ? -3.135 -3.220 -24.983 1.00 56.44 72 GLU A N 1
ATOM 594 C CA . GLU A 1 72 ? -4.263 -3.372 -25.905 1.00 56.44 72 GLU A CA 1
ATOM 595 C C . GLU A 1 72 ? -4.249 -4.813 -26.446 1.00 56.44 72 GLU A C 1
ATOM 597 O O . GLU A 1 72 ? -3.379 -5.163 -27.248 1.00 56.44 72 GLU A O 1
ATOM 602 N N . ASP A 1 73 ? -5.194 -5.637 -25.977 1.00 53.22 73 ASP A N 1
ATOM 603 C CA . ASP A 1 73 ? -5.520 -6.963 -26.538 1.00 53.22 73 ASP A CA 1
ATOM 604 C C . ASP A 1 73 ? -5.893 -6.903 -28.037 1.00 53.22 73 ASP A C 1
ATOM 606 O O . ASP A 1 73 ? -6.709 -6.031 -28.433 1.00 53.22 73 ASP A O 1
#

Radius of gyration: 15.13 Å; chains: 1; bounding box: 37×18×47 Å

Secondary structure (DSSP, 8-state):
-----HHHHHHHHHHHHHHHHHHHHHHHHHHHH-S-EETTSHHHHHHHHHHHHHHHTT---------EEP---